Protein AF-A0A142Y7N3-F1 (afdb_monomer)

Solvent-accessible surface area (backbone atoms on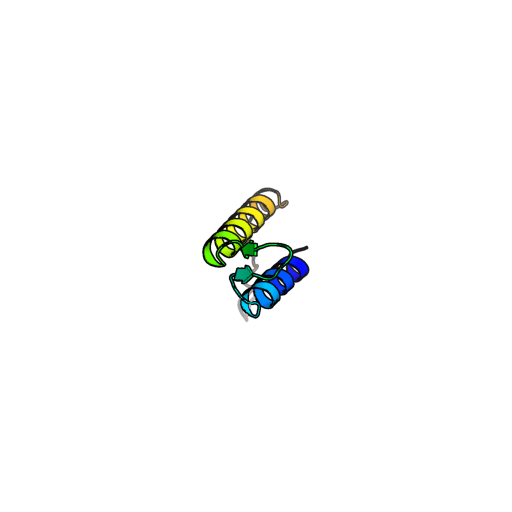ly — not comparable to full-atom values): 4218 Å² total; per-residue (Å²): 109,76,65,59,52,54,50,49,53,53,55,56,70,74,47,76,62,58,51,72,56,98,92,49,72,52,75,57,81,57,66,68,61,53,52,52,52,50,53,51,51,53,50,55,52,30,54,67,38,98,60,51,64,60,86,87,81,87,85,79,65,94,80,83,122

Radius of gyration: 20.16 Å; Cα contacts (8 Å, |Δi|>4): 27; chains: 1; bounding box: 28×24×70 Å

Structure (mmCIF, N/CA/C/O backbone):
data_AF-A0A142Y7N3-F1
#
_entry.id   AF-A0A142Y7N3-F1
#
loop_
_atom_site.group_PDB
_atom_site.id
_atom_site.type_symbol
_atom_site.label_atom_id
_atom_site.label_alt_id
_atom_site.label_comp_id
_atom_site.label_asym_id
_atom_site.label_entity_id
_atom_site.label_seq_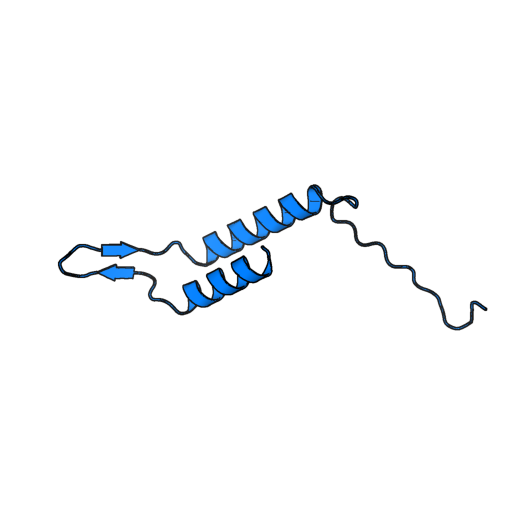id
_atom_site.pdbx_PDB_ins_code
_atom_site.Cartn_x
_atom_site.Cartn_y
_atom_site.Cartn_z
_atom_site.occupancy
_atom_site.B_iso_or_equiv
_atom_site.auth_seq_id
_atom_site.auth_comp_id
_atom_site.auth_asym_id
_atom_site.auth_atom_id
_atom_site.pdbx_PDB_model_num
ATOM 1 N N . MET A 1 1 ? 11.628 -2.021 0.719 1.00 58.75 1 MET A N 1
ATOM 2 C CA . MET A 1 1 ? 10.563 -0.996 0.818 1.00 58.75 1 MET A CA 1
ATOM 3 C C . MET A 1 1 ? 9.224 -1.499 0.291 1.00 58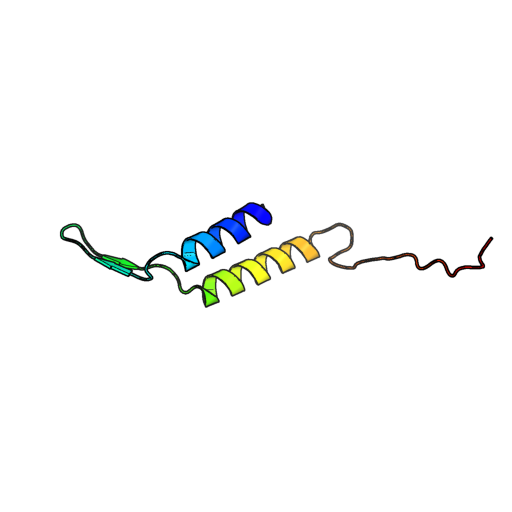.75 1 MET A C 1
ATOM 5 O O . MET A 1 1 ? 8.299 -1.572 1.082 1.00 58.75 1 MET A O 1
ATOM 9 N N . SER A 1 2 ? 9.072 -1.863 -0.994 1.00 65.25 2 SER A N 1
ATOM 10 C CA . SER A 1 2 ? 7.759 -2.339 -1.489 1.00 65.25 2 SER A CA 1
ATOM 11 C C . SER A 1 2 ? 7.305 -3.663 -0.863 1.00 65.25 2 SER A C 1
ATOM 13 O O . SER A 1 2 ? 6.104 -3.852 -0.693 1.00 65.25 2 SER A O 1
ATOM 15 N N . GLU A 1 3 ? 8.230 -4.574 -0.562 1.00 70.69 3 GLU A N 1
ATOM 16 C CA . GLU A 1 3 ? 7.883 -5.885 -0.003 1.00 70.69 3 GLU A CA 1
ATOM 17 C C . GLU A 1 3 ? 7.511 -5.782 1.484 1.00 70.69 3 GLU A C 1
ATOM 19 O O . GLU A 1 3 ? 6.499 -6.342 1.900 1.00 70.69 3 GLU A O 1
ATOM 24 N N . ASP A 1 4 ? 8.224 -4.935 2.235 1.00 81.56 4 ASP A N 1
ATOM 25 C CA . ASP A 1 4 ? 7.918 -4.608 3.635 1.00 81.56 4 ASP A CA 1
ATOM 26 C C . ASP A 1 4 ? 6.501 -4.038 3.794 1.00 81.56 4 ASP A C 1
ATOM 28 O O . ASP A 1 4 ? 5.766 -4.402 4.710 1.00 81.56 4 ASP A O 1
ATOM 32 N N . LEU A 1 5 ? 6.081 -3.169 2.864 1.00 83.00 5 LEU A N 1
ATOM 33 C CA . LEU A 1 5 ? 4.763 -2.536 2.918 1.00 83.00 5 LEU A CA 1
ATOM 34 C C . LEU A 1 5 ? 3.627 -3.539 2.655 1.00 83.00 5 LEU A C 1
ATOM 36 O O . LEU A 1 5 ? 2.598 -3.499 3.326 1.00 83.00 5 LEU A O 1
ATOM 40 N N . LYS A 1 6 ? 3.808 -4.464 1.701 1.00 78.56 6 LYS A N 1
ATOM 41 C CA . LYS A 1 6 ? 2.830 -5.533 1.431 1.00 78.56 6 LYS A CA 1
ATOM 42 C C . LYS A 1 6 ? 2.702 -6.477 2.622 1.00 78.56 6 LYS A C 1
ATOM 44 O O . LYS A 1 6 ? 1.589 -6.864 2.978 1.00 78.56 6 LYS A O 1
ATOM 49 N N . GLN A 1 7 ? 3.830 -6.833 3.234 1.00 85.00 7 GLN A N 1
ATOM 50 C CA . GLN A 1 7 ? 3.850 -7.684 4.415 1.00 85.00 7 GLN A CA 1
ATOM 51 C C . GLN A 1 7 ? 3.130 -7.006 5.585 1.00 85.00 7 GLN A C 1
ATOM 53 O O . GLN A 1 7 ? 2.272 -7.632 6.202 1.00 85.00 7 GLN A O 1
ATOM 58 N N . ALA A 1 8 ? 3.381 -5.713 5.812 1.00 85.00 8 ALA A N 1
ATOM 59 C CA . ALA A 1 8 ? 2.696 -4.929 6.838 1.00 85.00 8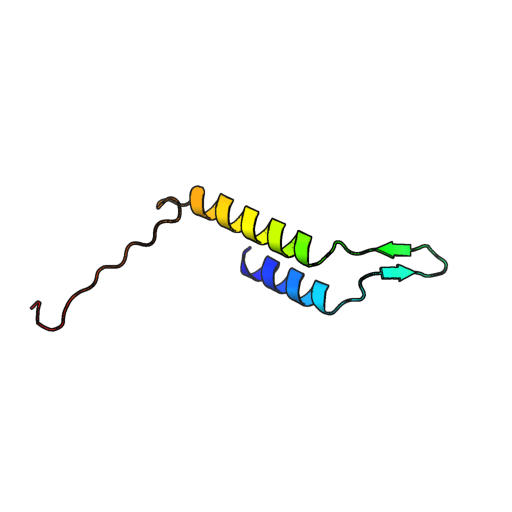 ALA A CA 1
ATOM 60 C C . ALA A 1 8 ? 1.176 -4.859 6.612 1.00 85.00 8 ALA A C 1
ATOM 62 O O . ALA A 1 8 ? 0.418 -5.104 7.544 1.00 85.00 8 ALA A O 1
ATOM 63 N N . ILE A 1 9 ? 0.711 -4.597 5.382 1.00 84.50 9 ILE A N 1
ATOM 64 C CA . ILE A 1 9 ? -0.731 -4.570 5.063 1.00 84.50 9 ILE A CA 1
ATOM 65 C C . ILE A 1 9 ? -1.367 -5.948 5.284 1.00 84.50 9 ILE A C 1
ATOM 67 O O . ILE A 1 9 ? -2.461 -6.042 5.835 1.00 84.50 9 ILE A O 1
ATOM 71 N N . THR A 1 10 ? -0.677 -7.023 4.895 1.00 83.81 10 THR A N 1
ATOM 72 C CA . THR A 1 10 ? -1.173 -8.399 5.067 1.00 83.81 10 THR A CA 1
ATOM 73 C C . THR A 1 10 ? -1.274 -8.770 6.543 1.00 83.81 10 THR A C 1
ATOM 75 O O . THR A 1 10 ? -2.282 -9.321 6.975 1.00 83.81 10 THR A O 1
ATOM 78 N N . GLN A 1 11 ? -0.254 -8.431 7.329 1.00 85.38 11 GLN A N 1
ATOM 79 C CA . GLN A 1 11 ? -0.236 -8.678 8.766 1.00 85.38 11 GLN A CA 1
ATOM 80 C C . GLN A 1 11 ? -1.301 -7.848 9.491 1.00 85.38 11 GLN A C 1
ATOM 82 O O . GLN A 1 11 ? -2.022 -8.369 10.339 1.00 85.38 11 GLN A O 1
ATOM 87 N N . ASN A 1 12 ? -1.468 -6.585 9.096 1.00 85.00 12 ASN A N 1
ATOM 88 C CA . ASN A 1 12 ? -2.515 -5.709 9.607 1.00 85.00 12 ASN A CA 1
ATOM 89 C C . ASN A 1 12 ? -3.917 -6.246 9.307 1.00 85.00 12 ASN A C 1
ATOM 91 O O . ASN A 1 12 ? -4.780 -6.150 10.172 1.00 85.00 12 ASN A O 1
ATOM 95 N N . ALA A 1 13 ? -4.131 -6.837 8.128 1.00 82.62 13 ALA A N 1
ATOM 96 C CA . ALA A 1 13 ? -5.416 -7.413 7.735 1.00 82.62 13 ALA A CA 1
ATOM 97 C C . ALA A 1 13 ? -5.797 -8.681 8.514 1.00 82.62 13 ALA A C 1
ATOM 99 O O . ALA A 1 13 ? -6.976 -9.019 8.583 1.00 82.62 13 ALA A O 1
ATOM 100 N N . GLN A 1 14 ? -4.819 -9.384 9.088 1.00 86.88 14 GLN A N 1
ATOM 101 C CA . GLN A 1 14 ? -5.054 -10.565 9.925 1.00 86.88 14 GLN A CA 1
ATOM 102 C C . GLN A 1 14 ? -5.352 -10.203 11.389 1.00 86.88 14 GLN A C 1
ATOM 104 O O . GLN A 1 14 ? -5.866 -11.038 12.131 1.00 86.88 14 GLN A O 1
ATOM 109 N N . GLY A 1 15 ? -5.010 -8.983 11.815 1.00 84.12 15 GLY A N 1
ATOM 110 C CA . GLY A 1 15 ? -5.216 -8.506 13.180 1.00 84.12 15 GLY A CA 1
ATOM 111 C C . GLY A 1 15 ? -6.633 -7.973 13.443 1.00 84.12 15 GLY A C 1
ATOM 112 O O . GLY A 1 15 ? -7.381 -7.677 12.510 1.00 84.12 15 GLY A O 1
ATOM 113 N N . PRO A 1 16 ? -7.026 -7.824 14.721 1.00 83.06 16 PRO A N 1
ATOM 114 C CA . PRO A 1 16 ? -8.298 -7.210 15.081 1.00 83.06 16 PRO A CA 1
ATOM 115 C C . PRO A 1 16 ? -8.287 -5.701 14.794 1.00 83.06 16 PRO A C 1
ATOM 117 O O . PRO A 1 16 ? -7.332 -5.003 15.126 1.00 83.06 16 PRO A O 1
ATOM 120 N N . ALA A 1 17 ? -9.394 -5.179 14.256 1.00 82.38 17 ALA A N 1
ATOM 121 C CA . ALA A 1 17 ? -9.542 -3.749 13.959 1.00 82.38 17 ALA A CA 1
ATOM 122 C C . ALA A 1 17 ? -9.500 -2.859 15.217 1.00 82.38 17 ALA A C 1
ATOM 124 O O . ALA A 1 17 ? -9.116 -1.693 15.154 1.00 82.38 17 ALA A O 1
ATOM 125 N N . LYS A 1 18 ? -9.898 -3.405 16.370 1.00 83.12 18 LYS A N 1
ATOM 126 C CA . LYS A 1 18 ? -9.877 -2.723 17.662 1.00 83.12 18 LYS A CA 1
ATOM 127 C C . LYS A 1 18 ? -9.605 -3.727 18.772 1.00 83.12 18 LYS A C 1
ATOM 129 O O . LYS A 1 18 ? -10.167 -4.819 18.766 1.00 83.12 18 LYS A O 1
ATOM 134 N N . ALA A 1 19 ? -8.788 -3.332 19.737 1.00 84.75 19 ALA A N 1
ATOM 135 C CA . ALA A 1 19 ? -8.570 -4.070 20.973 1.00 84.75 19 ALA A CA 1
ATOM 136 C C . ALA A 1 19 ? -8.794 -3.129 22.160 1.00 84.75 19 ALA A C 1
ATOM 138 O O . ALA A 1 19 ? -8.377 -1.972 22.129 1.00 84.75 19 ALA A O 1
ATOM 139 N N . SER A 1 20 ? -9.472 -3.609 23.200 1.00 82.94 20 SER A N 1
ATOM 140 C CA . SER A 1 20 ? -9.728 -2.850 24.426 1.00 82.94 20 SER A CA 1
ATOM 141 C C . SER A 1 20 ? -9.436 -3.725 25.634 1.00 82.94 20 SER A C 1
ATOM 143 O O . SER A 1 20 ? -9.841 -4.885 25.656 1.00 82.94 20 SER A O 1
ATOM 145 N N . GLY A 1 21 ? -8.750 -3.167 26.629 1.00 85.31 21 GLY A N 1
ATOM 146 C CA . GLY A 1 21 ? -8.483 -3.810 27.915 1.00 85.31 21 GLY A CA 1
ATOM 147 C C . GLY A 1 21 ? -8.410 -2.783 29.044 1.00 85.31 21 GLY A C 1
ATOM 148 O O . GLY A 1 21 ? -8.626 -1.594 28.814 1.00 85.31 21 GLY A O 1
ATOM 149 N N . ASP A 1 22 ? -8.068 -3.231 30.252 1.00 84.31 22 ASP A N 1
ATOM 150 C CA . ASP A 1 22 ? -8.053 -2.386 31.461 1.00 84.31 22 ASP A CA 1
ATOM 151 C C . ASP A 1 22 ? -7.110 -1.173 31.369 1.00 84.31 22 ASP A C 1
ATOM 153 O O . ASP A 1 22 ? -7.305 -0.175 32.057 1.00 84.31 22 ASP A O 1
ATOM 157 N N . ALA A 1 23 ? -6.106 -1.228 30.490 1.00 81.56 23 ALA A N 1
ATOM 158 C CA . ALA A 1 23 ? -5.153 -0.142 30.258 1.00 81.56 23 ALA A CA 1
ATOM 159 C C . ALA A 1 23 ? -5.568 0.839 29.137 1.00 81.56 23 ALA A C 1
ATOM 161 O O . ALA A 1 23 ? -4.853 1.808 28.885 1.00 81.56 23 ALA A O 1
ATOM 162 N N . GLY A 1 24 ? -6.695 0.606 28.452 1.00 83.1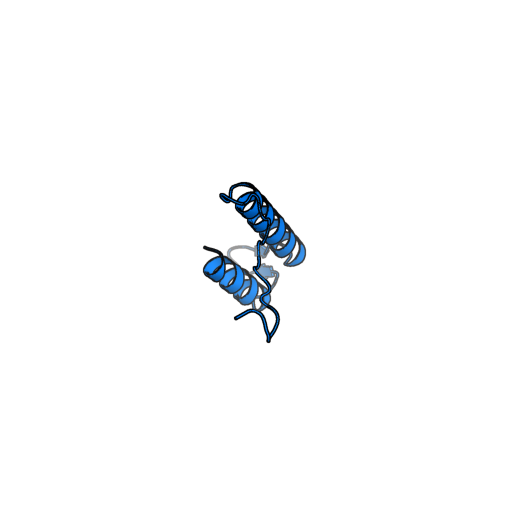9 24 GLY A N 1
ATOM 163 C CA . GLY A 1 24 ? -7.208 1.461 27.378 1.00 83.19 24 GLY A CA 1
ATOM 164 C C . GLY A 1 24 ? -7.589 0.707 26.101 1.00 83.19 24 GLY A C 1
ATOM 165 O O . GLY A 1 24 ? -7.492 -0.519 26.010 1.00 83.19 24 GLY A O 1
ATOM 166 N N . SER A 1 25 ? -8.039 1.461 25.095 1.00 84.12 25 SER A N 1
ATOM 167 C CA . SER A 1 25 ? -8.426 0.931 23.784 1.00 84.12 25 SER A CA 1
ATOM 168 C C . SER A 1 25 ? -7.510 1.441 22.678 1.00 84.12 25 SER A C 1
ATOM 170 O O . SER A 1 25 ? -7.269 2.644 22.591 1.00 84.12 25 SER A O 1
ATOM 172 N N . VAL A 1 26 ? -7.080 0.547 21.794 1.00 86.12 26 VAL A N 1
ATOM 173 C CA . VAL A 1 26 ? -6.357 0.874 20.562 1.00 86.12 26 VAL A CA 1
ATOM 174 C C . VAL A 1 26 ? -7.210 0.506 19.357 1.00 86.12 26 VAL A C 1
ATOM 176 O O . VAL A 1 26 ? -7.852 -0.545 19.328 1.00 86.12 26 VAL A O 1
ATOM 179 N N . GLU A 1 27 ? -7.227 1.385 18.363 1.00 87.44 27 GLU A N 1
ATOM 180 C CA . GLU A 1 27 ? -7.974 1.201 17.122 1.00 87.44 27 GLU A CA 1
ATOM 181 C C . GLU A 1 27 ? -7.016 1.302 15.939 1.00 87.44 27 GLU A C 1
ATOM 183 O O . GLU A 1 27 ? -6.155 2.182 15.884 1.00 87.44 27 GLU A O 1
ATOM 188 N N . GLN A 1 28 ? -7.133 0.356 15.015 1.00 85.88 28 GLN A N 1
ATOM 189 C CA . GLN A 1 28 ? -6.307 0.289 13.823 1.00 85.88 28 GLN A CA 1
ATOM 190 C C . GLN A 1 28 ? -6.916 1.155 12.714 1.00 85.88 28 GLN A C 1
ATOM 192 O O . GLN A 1 28 ? -8.134 1.220 12.548 1.00 85.88 28 GLN A O 1
ATOM 197 N N . HIS A 1 29 ? -6.067 1.786 11.899 1.00 85.00 29 HIS A N 1
ATOM 198 C CA . HIS A 1 29 ? -6.517 2.447 10.672 1.00 85.00 29 HIS A CA 1
ATOM 199 C C . HIS A 1 29 ? -7.199 1.457 9.723 1.00 85.00 29 HIS A C 1
ATOM 201 O O . HIS A 1 29 ? -6.732 0.326 9.557 1.00 85.00 29 HIS A O 1
ATOM 207 N N . LYS A 1 30 ? -8.250 1.911 9.031 1.00 88.62 30 LYS A N 1
ATOM 208 C CA . LYS A 1 30 ? -8.979 1.092 8.056 1.00 88.62 30 LYS A CA 1
ATOM 209 C C . LYS A 1 30 ? -8.032 0.581 6.972 1.00 88.62 30 LYS A C 1
ATOM 211 O O . LYS A 1 30 ? -7.203 1.326 6.452 1.00 88.62 30 LYS A O 1
ATOM 216 N N . LEU A 1 31 ? -8.1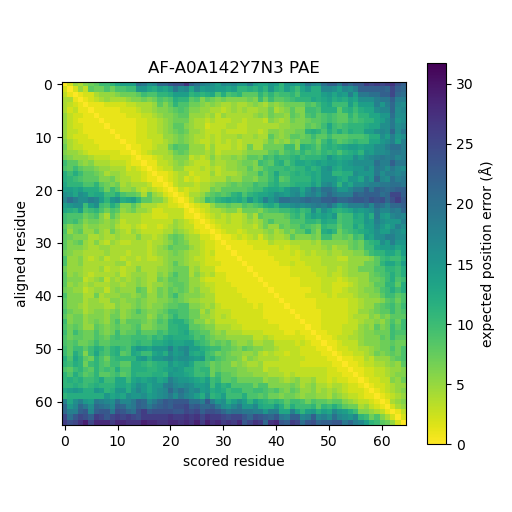90 -0.687 6.593 1.00 86.00 31 LEU A N 1
ATOM 217 C CA . LEU A 1 31 ? -7.370 -1.309 5.549 1.00 86.00 31 LEU A CA 1
ATOM 218 C C . LEU A 1 31 ? -7.494 -0.585 4.202 1.00 86.00 31 LEU A C 1
ATOM 220 O O . LEU A 1 31 ? -6.503 -0.470 3.487 1.00 86.00 31 LEU A O 1
ATOM 224 N N . THR A 1 32 ? -8.677 -0.055 3.876 1.00 87.19 32 T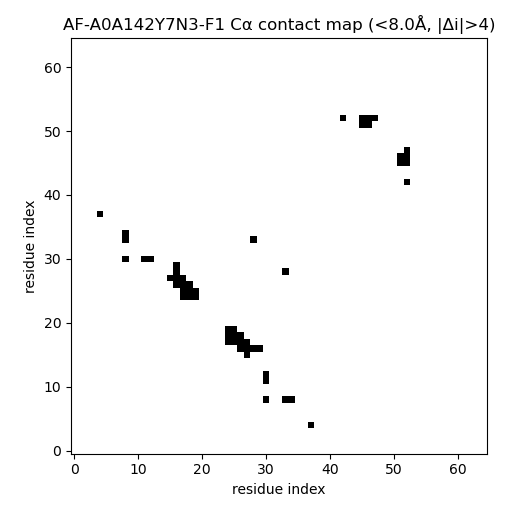HR A N 1
ATOM 225 C CA . THR A 1 32 ? -8.897 0.748 2.663 1.00 87.19 32 THR A CA 1
ATOM 226 C C . THR A 1 32 ? -7.960 1.952 2.622 1.00 87.19 32 THR A C 1
ATOM 228 O O . THR A 1 32 ? -7.236 2.127 1.644 1.00 87.19 32 THR A O 1
ATOM 231 N N . ASP A 1 33 ? -7.883 2.701 3.722 1.00 87.56 33 ASP A N 1
ATOM 232 C CA . ASP A 1 33 ? -7.026 3.881 3.842 1.00 87.56 33 ASP A CA 1
ATOM 233 C C . ASP A 1 33 ? -5.539 3.493 3.722 1.00 87.56 33 ASP A C 1
ATOM 235 O O . ASP A 1 33 ? -4.751 4.187 3.078 1.00 87.56 33 ASP A O 1
ATOM 239 N N . GLN A 1 34 ? -5.145 2.340 4.280 1.00 86.62 34 GLN A N 1
ATOM 240 C CA . GLN A 1 34 ? -3.780 1.815 4.148 1.00 86.62 34 GLN A CA 1
ATOM 241 C C . GLN A 1 34 ? -3.435 1.445 2.693 1.00 86.62 34 GLN A C 1
ATOM 243 O O . GLN A 1 34 ? -2.331 1.728 2.223 1.00 86.62 34 GLN A O 1
ATOM 248 N N . ILE A 1 35 ? -4.373 0.840 1.956 1.00 87.88 35 ILE A N 1
ATOM 249 C CA . ILE A 1 35 ? -4.201 0.483 0.538 1.00 87.88 35 ILE A CA 1
ATOM 250 C C . ILE A 1 35 ? -4.104 1.739 -0.332 1.00 87.88 35 ILE A C 1
ATOM 252 O O . ILE A 1 35 ? -3.265 1.804 -1.235 1.00 87.88 35 ILE A O 1
ATOM 256 N N . GLU A 1 36 ? -4.939 2.744 -0.076 1.00 88.25 36 GLU A N 1
ATOM 257 C CA . GLU A 1 36 ? -4.901 4.022 -0.791 1.00 88.25 36 GLU A CA 1
ATOM 258 C C . GLU A 1 36 ? -3.575 4.752 -0.565 1.00 88.25 36 GLU A C 1
ATOM 260 O O . GLU A 1 36 ? -2.929 5.169 -1.531 1.00 88.25 36 GLU A O 1
ATOM 265 N N . ALA A 1 37 ? -3.105 4.813 0.684 1.00 86.62 37 ALA A N 1
ATOM 266 C CA . ALA A 1 37 ? -1.794 5.363 1.012 1.00 86.62 37 ALA A CA 1
ATOM 267 C C . ALA A 1 37 ? -0.662 4.611 0.288 1.00 86.62 37 ALA A C 1
ATOM 269 O O . ALA A 1 37 ? 0.230 5.235 -0.293 1.00 86.62 37 ALA A O 1
ATOM 270 N N . ALA A 1 38 ? -0.719 3.275 0.249 1.00 87.19 38 ALA A N 1
ATOM 271 C CA . ALA A 1 38 ? 0.254 2.455 -0.470 1.00 87.19 38 ALA A CA 1
ATOM 272 C C . ALA A 1 38 ? 0.264 2.743 -1.981 1.00 87.19 38 ALA A C 1
ATOM 274 O O . ALA A 1 38 ? 1.332 2.925 -2.571 1.00 87.19 38 ALA A O 1
ATOM 275 N N . ARG A 1 39 ? -0.915 2.842 -2.612 1.00 87.62 39 ARG A N 1
ATOM 276 C CA . ARG A 1 39 ? -1.055 3.202 -4.035 1.00 87.62 39 ARG A CA 1
ATOM 277 C C . ARG A 1 39 ? -0.493 4.587 -4.333 1.00 87.62 39 ARG A C 1
ATOM 279 O O . ARG A 1 39 ? 0.199 4.762 -5.340 1.00 87.62 39 ARG A O 1
ATOM 286 N N . PHE A 1 40 ? -0.759 5.561 -3.465 1.00 87.94 40 PHE A N 1
ATOM 287 C CA . PHE A 1 40 ? -0.227 6.912 -3.602 1.00 87.94 40 PHE A CA 1
ATOM 288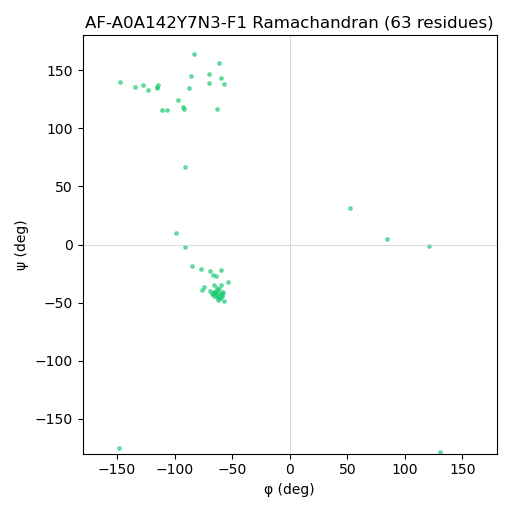 C C . PHE A 1 40 ? 1.304 6.927 -3.526 1.00 87.94 40 PHE A C 1
ATOM 290 O O . PHE A 1 40 ? 1.956 7.494 -4.405 1.00 87.94 40 PHE A O 1
ATOM 297 N N . LEU A 1 41 ? 1.890 6.257 -2.528 1.00 89.12 41 LEU A N 1
ATOM 298 C CA . LEU A 1 41 ? 3.345 6.161 -2.378 1.00 89.12 41 LEU A CA 1
ATOM 299 C C . LEU A 1 41 ? 3.996 5.478 -3.583 1.00 89.12 41 LEU A C 1
ATOM 301 O O . LEU A 1 41 ? 4.945 6.024 -4.145 1.00 89.12 41 LEU A O 1
ATOM 305 N N . ALA A 1 42 ? 3.439 4.355 -4.042 1.00 88.19 42 ALA A N 1
ATOM 306 C CA . ALA A 1 42 ? 3.920 3.658 -5.232 1.00 88.19 42 ALA A CA 1
ATOM 307 C C . ALA A 1 42 ? 3.874 4.553 -6.483 1.00 88.19 42 ALA A C 1
ATOM 309 O O . ALA A 1 42 ? 4.832 4.593 -7.253 1.00 88.19 42 ALA A O 1
ATOM 310 N N . SER A 1 43 ? 2.799 5.325 -6.663 1.00 85.31 43 SER A N 1
ATOM 311 C CA . SER A 1 43 ? 2.659 6.262 -7.786 1.00 85.31 43 SER A CA 1
ATOM 312 C C . SER A 1 43 ? 3.667 7.414 -7.697 1.00 85.31 43 SER A C 1
ATOM 314 O O . SER A 1 43 ? 4.308 7.785 -8.685 1.00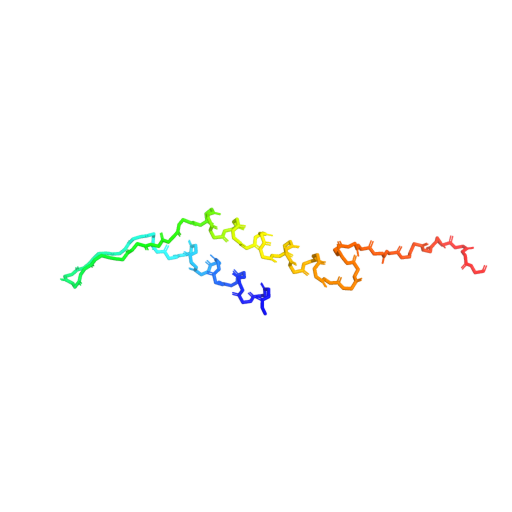 85.31 43 SER A O 1
ATOM 316 N N . ARG A 1 44 ? 3.873 7.964 -6.496 1.00 88.88 44 ARG A N 1
ATOM 317 C CA . ARG A 1 44 ? 4.870 9.011 -6.243 1.00 88.88 44 ARG A CA 1
ATOM 318 C C . ARG A 1 44 ? 6.291 8.514 -6.509 1.00 88.88 44 ARG A C 1
ATOM 320 O O . ARG A 1 44 ? 7.107 9.244 -7.062 1.00 88.88 44 ARG A O 1
ATOM 327 N N . ASP A 1 45 ? 6.601 7.280 -6.143 1.00 87.62 45 ASP A N 1
ATOM 328 C CA . ASP A 1 45 ? 7.926 6.713 -6.377 1.00 87.62 45 ASP A CA 1
ATOM 329 C C . ASP A 1 45 ? 8.122 6.346 -7.858 1.00 87.62 45 ASP A C 1
ATOM 331 O O . ASP A 1 45 ? 9.181 6.619 -8.430 1.00 87.62 45 ASP A O 1
ATOM 335 N N . ALA A 1 46 ? 7.078 5.855 -8.534 1.00 88.56 46 ALA A N 1
ATOM 336 C CA . ALA A 1 46 ? 7.091 5.626 -9.977 1.00 88.56 46 ALA A CA 1
ATOM 337 C C . ALA A 1 46 ? 7.384 6.917 -10.760 1.00 88.56 46 ALA A C 1
ATOM 339 O O . ALA A 1 46 ? 8.248 6.922 -11.639 1.00 88.56 46 ALA A O 1
ATOM 340 N N . THR A 1 47 ? 6.756 8.040 -10.405 1.00 88.94 47 THR A N 1
ATOM 341 C CA . THR A 1 47 ? 7.013 9.343 -11.055 1.00 88.94 47 THR A CA 1
ATOM 342 C C . THR A 1 47 ? 8.421 9.892 -10.787 1.00 88.94 47 THR A C 1
ATOM 344 O O . THR A 1 47 ? 8.975 10.619 -11.618 1.00 88.94 47 THR A O 1
ATOM 347 N N . LYS A 1 48 ? 9.057 9.513 -9.672 1.00 90.19 48 LYS A N 1
ATOM 348 C CA . LYS A 1 48 ? 10.463 9.846 -9.377 1.00 90.19 48 LYS A CA 1
ATOM 349 C C . LYS A 1 48 ? 11.469 8.995 -10.153 1.00 90.19 48 LYS A C 1
ATOM 351 O O . LYS A 1 48 ? 12.613 9.415 -10.306 1.00 90.19 48 LYS A O 1
ATOM 356 N N . SER A 1 49 ? 11.069 7.820 -10.638 1.00 89.81 49 SER A N 1
ATOM 357 C CA . SER A 1 49 ? 11.963 6.917 -11.367 1.00 89.81 49 SER A CA 1
ATOM 358 C C . SER A 1 49 ? 12.518 7.553 -12.650 1.00 89.81 49 SER A C 1
ATOM 360 O O . SER A 1 49 ? 11.899 8.431 -13.253 1.00 89.81 49 SER A O 1
ATOM 362 N N . LYS A 1 50 ? 13.673 7.064 -13.126 1.00 89.88 50 LYS A N 1
ATOM 363 C CA . LYS A 1 50 ? 14.346 7.566 -14.343 1.00 89.88 50 LYS A CA 1
ATOM 364 C C . LYS A 1 50 ? 13.439 7.574 -15.581 1.00 89.88 50 LYS A C 1
ATOM 366 O O . LYS A 1 50 ? 13.582 8.434 -16.441 1.00 89.88 50 LYS A O 1
ATOM 371 N N . ARG A 1 51 ? 12.506 6.622 -15.665 1.00 90.94 51 ARG A N 1
ATOM 372 C CA . ARG A 1 51 ? 11.541 6.484 -16.768 1.00 90.94 51 ARG A CA 1
ATOM 373 C C . ARG A 1 51 ? 10.167 7.075 -16.437 1.00 90.94 51 ARG A C 1
ATOM 375 O O . ARG A 1 51 ? 9.227 6.851 -17.186 1.00 90.94 51 ARG A O 1
ATOM 382 N N . ARG A 1 52 ? 10.041 7.811 -15.325 1.00 90.25 52 ARG A N 1
ATOM 383 C CA . ARG A 1 52 ? 8.808 8.488 -14.883 1.00 90.25 52 ARG A CA 1
ATOM 384 C C . ARG A 1 52 ? 7.585 7.564 -14.812 1.00 90.25 52 ARG A C 1
ATOM 386 O O . ARG A 1 52 ? 6.467 8.001 -15.044 1.00 90.25 52 ARG A O 1
ATOM 393 N N . GLY A 1 53 ? 7.803 6.286 -14.504 1.00 88.56 53 GLY A N 1
ATOM 394 C CA . GLY A 1 53 ? 6.740 5.282 -14.420 1.00 88.56 53 GLY A CA 1
ATOM 395 C C . GLY A 1 53 ? 6.358 4.639 -15.757 1.00 88.56 53 GLY A C 1
ATOM 396 O O . GLY A 1 53 ? 5.439 3.830 -15.785 1.00 88.56 53 GLY A O 1
ATOM 397 N N . LEU A 1 54 ? 7.061 4.948 -16.852 1.00 92.25 54 LEU A N 1
ATOM 398 C CA . LEU A 1 54 ? 6.849 4.319 -18.156 1.00 92.25 54 LEU A CA 1
ATOM 399 C C . LEU A 1 54 ? 7.671 3.030 -18.299 1.00 92.25 54 LEU A C 1
ATOM 401 O O . LEU A 1 54 ? 8.873 2.992 -18.008 1.00 92.25 54 LEU A O 1
ATOM 405 N N . VAL A 1 55 ? 7.025 1.976 -18.800 1.00 89.69 55 VAL A N 1
ATOM 406 C CA . VAL A 1 55 ? 7.662 0.695 -19.128 1.00 89.69 55 VAL A CA 1
ATOM 407 C C . VAL A 1 55 ? 7.980 0.671 -20.621 1.00 89.69 55 VAL A C 1
ATOM 409 O O . VAL A 1 55 ? 7.096 0.850 -21.451 1.00 89.69 55 VAL A O 1
ATOM 412 N N . PHE A 1 56 ? 9.246 0.431 -20.962 1.00 90.31 56 PHE A N 1
ATOM 413 C CA . PHE A 1 56 ? 9.701 0.279 -22.344 1.00 90.31 56 PHE A CA 1
ATOM 414 C C . PHE A 1 56 ? 10.112 -1.173 -22.566 1.00 90.31 56 PHE A C 1
ATOM 416 O O . PHE A 1 56 ? 11.078 -1.628 -21.951 1.00 90.31 56 PHE A O 1
ATOM 423 N N . ASN A 1 57 ? 9.398 -1.865 -23.453 1.00 91.56 57 ASN A N 1
ATOM 424 C CA . ASN A 1 57 ? 9.686 -3.236 -23.863 1.00 91.56 57 ASN A CA 1
ATOM 425 C C . ASN A 1 57 ? 10.070 -3.245 -25.348 1.00 91.56 57 ASN A C 1
ATOM 427 O O . ASN A 1 57 ? 9.404 -2.601 -26.157 1.00 91.56 57 ASN A O 1
ATOM 431 N N . LYS A 1 58 ? 11.130 -3.976 -25.712 1.00 88.56 58 LYS A N 1
ATOM 432 C CA . LYS A 1 58 ? 11.478 -4.235 -27.116 1.00 88.56 58 LYS A CA 1
ATOM 433 C C . LYS A 1 58 ? 10.815 -5.543 -27.532 1.00 88.56 58 LYS A C 1
ATOM 435 O O . LYS A 1 58 ? 11.147 -6.589 -26.986 1.00 88.56 58 LYS A O 1
ATOM 440 N N . ILE A 1 59 ? 9.898 -5.478 -28.489 1.00 89.50 59 ILE A N 1
ATOM 441 C CA . ILE A 1 59 ? 9.300 -6.665 -29.103 1.00 89.50 59 ILE A CA 1
ATOM 442 C C . ILE A 1 59 ? 10.132 -6.990 -30.344 1.00 89.50 59 ILE A C 1
ATOM 444 O O . ILE A 1 59 ? 10.234 -6.158 -31.244 1.00 89.50 59 ILE A O 1
ATOM 448 N N . VAL A 1 60 ? 10.760 -8.167 -30.372 1.00 87.19 60 VAL A N 1
ATOM 449 C CA . VAL A 1 60 ? 11.468 -8.687 -31.551 1.00 87.19 60 VAL A CA 1
ATOM 450 C C . VAL A 1 60 ? 10.618 -9.817 -32.134 1.00 87.19 60 VAL A C 1
ATOM 452 O O . VAL A 1 60 ? 10.393 -10.803 -31.430 1.00 87.19 60 VAL A O 1
ATOM 455 N N . PRO A 1 61 ? 10.096 -9.682 -33.365 1.00 87.56 61 PRO A N 1
ATOM 456 C CA . PRO A 1 61 ? 9.334 -10.748 -34.000 1.00 87.56 61 PRO A CA 1
ATOM 457 C C . PRO A 1 61 ? 10.244 -11.928 -34.381 1.00 87.56 61 PRO A C 1
ATOM 459 O O . PRO A 1 61 ? 11.396 -11.703 -34.765 1.00 87.56 61 PRO A O 1
ATOM 462 N N . PRO A 1 62 ? 9.743 -13.176 -34.334 1.00 83.12 62 PRO A N 1
ATOM 463 C CA . PRO A 1 62 ? 10.465 -14.321 -34.880 1.00 83.12 62 PRO A CA 1
ATOM 464 C C . PRO A 1 62 ? 10.623 -14.125 -36.395 1.00 83.12 62 PRO A C 1
ATOM 466 O O . PRO A 1 62 ? 9.629 -14.032 -37.112 1.00 83.12 62 PRO A O 1
ATOM 469 N N . GLY A 1 63 ? 11.863 -14.000 -36.870 1.00 77.12 63 GLY A N 1
ATOM 470 C CA . GLY A 1 63 ? 12.190 -13.699 -38.272 1.00 77.12 63 GLY A CA 1
ATOM 471 C C . GLY A 1 63 ? 13.005 -12.420 -38.485 1.00 77.12 63 GLY A C 1
ATOM 472 O O . GLY A 1 63 ? 13.348 -12.113 -39.619 1.00 77.12 63 GLY A O 1
ATOM 473 N N . ALA A 1 64 ? 13.318 -11.678 -37.420 1.00 68.94 64 ALA A N 1
ATOM 474 C CA . ALA A 1 64 ? 14.300 -10.597 -37.450 1.00 68.94 64 ALA A CA 1
ATOM 475 C C . ALA A 1 64 ? 15.709 -11.119 -37.086 1.00 68.94 64 ALA A C 1
ATOM 477 O O . ALA A 1 64 ? 16.234 -10.771 -36.029 1.00 68.94 64 ALA A O 1
ATOM 478 N N . GLU A 1 65 ? 16.283 -11.965 -37.946 1.00 59.22 65 GLU A N 1
ATOM 479 C CA . GLU A 1 65 ? 17.736 -12.153 -38.127 1.00 59.22 65 GLU A CA 1
ATOM 480 C C . GLU A 1 65 ? 18.077 -12.003 -39.613 1.00 59.22 65 GLU A C 1
ATOM 482 O O . GLU A 1 65 ? 17.248 -12.439 -40.446 1.00 59.22 65 GLU A O 1
#

pLDDT: mean 84.65, std 6.64, range [58.75, 92.25]

Nearest PDB structures (foldseek):
  8gtd-assembly1_M  TM=6.289E-01  e=4.027E-01  Dinoroseobacter phage vB_DshS-R4C
  2ga0-assembly1_A  TM=4.185E-01  e=3.844E+00  Borrelia turicatae
  6k4y-assembly1_M  TM=2.558E-01  e=9.349E+00  Tequatrovirus T4

Secondary structure (DSSP, 8-state):
-HHHHHHHHHHHHHS-SEEEETTEEEEPPPHHHHHHHHHHHHHHHHHHSTTTT--------TT--

Sequence (65 aa):
MSEDLKQAITQNAQGPAKASGDAGSVEQHKLTDQIEAARFLASRDATKSKRRGLVFNKIVPPGAE

Foldseek 3Di:
DLVVLVVVLVVLVVDDQKDADPVGIDGHDDSVVSVVVSVVVVLVVCCVDPCRVDDDDDDDDPPPD

Mean predicted aligned error: 8.1 Å